Protein AF-A0A938MQM0-F1 (afdb_monomer_lite)

pLDDT: mean 89.77, std 10.46, range [52.47, 98.0]

Structure (mmCIF, N/CA/C/O backbone):
data_AF-A0A938MQM0-F1
#
_entry.id   AF-A0A938MQM0-F1
#
loop_
_atom_site.group_PDB
_atom_site.id
_atom_site.type_symbol
_atom_site.label_atom_id
_atom_site.label_alt_id
_atom_site.label_comp_id
_atom_site.label_asym_id
_atom_site.label_entity_id
_atom_site.label_seq_id
_atom_site.pdbx_PDB_ins_code
_atom_site.Cartn_x
_atom_site.Cartn_y
_atom_site.Cartn_z
_atom_site.occupancy
_atom_site.B_iso_or_equiv
_atom_site.auth_seq_id
_atom_site.auth_comp_id
_atom_site.auth_asym_id
_atom_site.auth_atom_id
_atom_site.pdbx_PDB_model_num
ATOM 1 N N . MET A 1 1 ? -2.939 3.366 19.929 1.00 88.62 1 MET A N 1
ATOM 2 C CA . MET A 1 1 ? -2.143 2.262 19.356 1.00 88.62 1 MET A CA 1
ATOM 3 C C . MET A 1 1 ? -0.677 2.662 19.292 1.00 88.62 1 MET A C 1
ATOM 5 O O . MET A 1 1 ? -0.348 3.687 18.698 1.00 88.62 1 MET A O 1
ATOM 9 N N . THR A 1 2 ? 0.185 1.865 19.906 1.00 91.75 2 THR A N 1
ATOM 10 C CA . THR A 1 2 ? 1.648 2.012 19.908 1.00 91.75 2 THR A CA 1
ATOM 11 C C . THR A 1 2 ? 2.273 1.576 18.569 1.00 91.75 2 THR A C 1
ATOM 13 O O . THR A 1 2 ? 1.626 0.893 17.775 1.00 91.75 2 THR A O 1
ATOM 16 N N . ASP A 1 3 ? 3.534 1.954 18.291 1.00 89.81 3 ASP A N 1
ATOM 17 C CA . ASP A 1 3 ? 4.261 1.477 17.087 1.00 89.81 3 ASP A CA 1
ATOM 18 C C . ASP A 1 3 ? 4.389 -0.052 17.107 1.00 89.81 3 ASP A C 1
ATOM 20 O O . ASP A 1 3 ? 4.183 -0.697 16.085 1.00 89.81 3 ASP A O 1
ATOM 24 N N . ARG A 1 4 ? 4.638 -0.639 18.286 1.00 93.88 4 ARG A N 1
ATOM 25 C CA . ARG A 1 4 ? 4.746 -2.091 18.471 1.00 93.88 4 ARG A CA 1
ATOM 26 C C . ARG A 1 4 ? 3.459 -2.822 18.093 1.00 93.88 4 ARG A C 1
ATOM 28 O O . ARG A 1 4 ? 3.508 -3.713 17.255 1.00 93.88 4 ARG A O 1
ATOM 35 N N . GLU A 1 5 ? 2.323 -2.406 18.651 1.00 94.69 5 GLU A N 1
ATOM 36 C CA . GLU A 1 5 ? 1.012 -2.991 18.325 1.00 94.69 5 GLU A CA 1
ATOM 37 C C . GLU A 1 5 ? 0.708 -2.894 16.823 1.00 94.69 5 GLU A C 1
ATOM 39 O O . GLU A 1 5 ? 0.140 -3.808 16.232 1.00 94.69 5 GLU A O 1
ATOM 44 N N . CYS A 1 6 ? 1.120 -1.800 16.180 1.00 93.06 6 CYS A N 1
ATOM 45 C CA . CYS A 1 6 ? 0.952 -1.633 14.742 1.00 93.06 6 CYS A CA 1
ATOM 46 C C . CYS A 1 6 ? 1.852 -2.564 13.928 1.00 93.06 6 CYS A C 1
ATOM 48 O O . CYS A 1 6 ? 1.419 -3.071 12.897 1.00 93.06 6 CYS A O 1
ATOM 50 N N . VAL A 1 7 ? 3.101 -2.771 14.351 1.00 94.62 7 VAL A N 1
ATOM 51 C CA . VAL A 1 7 ? 4.020 -3.716 13.702 1.00 94.62 7 VAL A CA 1
ATOM 52 C C . VAL A 1 7 ? 3.457 -5.129 13.793 1.00 94.62 7 VAL A C 1
ATOM 54 O O . VAL A 1 7 ? 3.359 -5.797 12.768 1.00 94.62 7 VAL A O 1
ATOM 57 N N . GLU A 1 8 ? 3.040 -5.552 14.985 1.00 96.31 8 GLU A N 1
ATOM 58 C CA . GLU A 1 8 ? 2.444 -6.872 15.220 1.00 96.31 8 GLU A CA 1
ATOM 59 C C . GLU A 1 8 ? 1.168 -7.054 14.380 1.00 96.31 8 GLU A C 1
ATOM 61 O O . GLU A 1 8 ? 1.012 -8.062 13.688 1.00 96.31 8 GLU A O 1
ATOM 66 N N . PHE A 1 9 ? 0.298 -6.039 14.343 1.00 96.19 9 PHE A N 1
ATOM 67 C CA . PHE A 1 9 ? -0.895 -6.044 13.499 1.00 96.19 9 PHE A CA 1
ATOM 68 C C . PHE A 1 9 ? -0.561 -6.168 12.006 1.00 96.19 9 PHE A C 1
ATOM 70 O O . PHE A 1 9 ? -1.139 -7.003 11.316 1.00 96.19 9 PHE A O 1
ATOM 77 N N . LEU A 1 10 ? 0.389 -5.379 11.493 1.00 94.75 10 LEU A N 1
ATOM 78 C CA . LEU A 1 10 ? 0.775 -5.423 10.080 1.00 94.75 10 LEU A CA 1
ATOM 79 C C . LEU A 1 10 ? 1.461 -6.742 9.706 1.00 94.75 10 LEU A C 1
ATOM 81 O O . LEU A 1 10 ? 1.242 -7.250 8.610 1.00 94.75 10 LEU A O 1
ATOM 85 N N . GLN A 1 11 ? 2.263 -7.324 10.598 1.00 95.69 11 GLN A N 1
ATOM 86 C CA . GLN A 1 11 ? 2.864 -8.641 10.375 1.00 95.69 11 GLN A CA 1
ATOM 87 C C . GLN A 1 11 ? 1.807 -9.739 10.221 1.00 95.69 11 GLN A C 1
ATOM 89 O O . GLN A 1 11 ? 2.005 -10.655 9.426 1.00 95.69 11 GLN A O 1
ATOM 94 N N . TRP A 1 12 ? 0.684 -9.621 10.931 1.00 96.44 12 TRP A N 1
ATOM 95 C CA . TRP A 1 12 ? -0.454 -10.528 10.801 1.00 96.44 12 TRP A CA 1
ATOM 96 C C . TRP A 1 12 ? -1.335 -10.226 9.574 1.00 96.44 12 TRP A C 1
ATOM 98 O O . TRP A 1 12 ? -1.719 -11.148 8.855 1.00 96.44 12 TRP A O 1
ATOM 108 N N . ALA A 1 13 ? -1.659 -8.958 9.310 1.00 95.88 13 ALA A N 1
ATOM 109 C CA . ALA A 1 13 ? -2.625 -8.576 8.276 1.00 95.88 13 ALA A CA 1
ATOM 110 C C . ALA A 1 13 ? -2.055 -8.624 6.848 1.00 95.88 13 ALA A C 1
ATOM 112 O O . ALA A 1 13 ? -2.736 -9.062 5.924 1.00 95.88 13 ALA A O 1
ATOM 113 N N . LEU A 1 14 ? -0.805 -8.189 6.640 1.00 94.62 14 LEU A N 1
ATOM 114 C CA . LEU A 1 14 ? -0.231 -8.048 5.294 1.00 94.62 14 LEU A CA 1
ATOM 115 C C . LEU A 1 14 ? -0.181 -9.361 4.487 1.00 94.62 14 LEU A C 1
ATOM 117 O O . LEU A 1 14 ? -0.532 -9.313 3.307 1.00 94.62 14 LEU A O 1
ATOM 121 N N . PRO A 1 15 ? 0.187 -10.527 5.060 1.00 94.94 15 PRO A N 1
ATOM 122 C CA . PRO A 1 15 ? 0.173 -11.790 4.320 1.00 94.94 15 PRO A CA 1
ATOM 123 C C . PRO A 1 15 ? -1.202 -12.157 3.747 1.00 94.94 15 PRO A C 1
ATOM 125 O O . PRO A 1 15 ? -1.275 -12.712 2.656 1.00 94.94 15 PRO A O 1
ATOM 128 N N . GLN A 1 16 ? -2.287 -11.794 4.438 1.00 95.38 16 GLN A N 1
ATOM 129 C CA . GLN A 1 16 ? -3.666 -12.044 3.995 1.00 95.38 16 GLN A CA 1
ATOM 130 C C . GLN A 1 16 ? -4.051 -11.167 2.793 1.00 95.38 16 GLN A C 1
ATOM 132 O O . GLN A 1 16 ? -4.911 -11.532 2.000 1.00 95.38 16 GLN A O 1
ATOM 137 N N . LEU A 1 17 ? -3.356 -10.042 2.616 1.00 93.56 17 LEU A N 1
ATOM 138 C CA . LEU A 1 17 ? -3.497 -9.122 1.486 1.00 93.56 17 LEU A CA 1
ATOM 139 C C . LEU A 1 17 ? -2.499 -9.407 0.352 1.00 93.56 17 LEU A C 1
ATOM 141 O O . LEU A 1 17 ? -2.357 -8.604 -0.565 1.00 93.56 17 LEU A O 1
ATOM 145 N N . SER A 1 18 ? -1.760 -10.524 0.408 1.00 93.44 18 SER A N 1
ATOM 146 C CA . SER A 1 18 ? -0.641 -10.814 -0.508 1.00 93.44 18 SER A CA 1
ATOM 147 C C . SER A 1 18 ? 0.475 -9.753 -0.487 1.00 93.44 18 SER A C 1
ATOM 149 O O . SER A 1 18 ? 1.235 -9.596 -1.445 1.00 93.44 18 SER A O 1
ATOM 151 N N . LEU A 1 19 ? 0.615 -9.036 0.631 1.00 91.50 19 LEU A N 1
ATOM 152 C CA . LEU A 1 19 ? 1.640 -8.020 0.861 1.00 91.50 19 LEU A CA 1
ATOM 153 C C . LEU A 1 19 ? 2.746 -8.555 1.780 1.00 91.50 19 LEU A C 1
ATOM 155 O O . LEU A 1 19 ? 2.542 -9.435 2.615 1.00 91.50 19 LEU A O 1
ATOM 159 N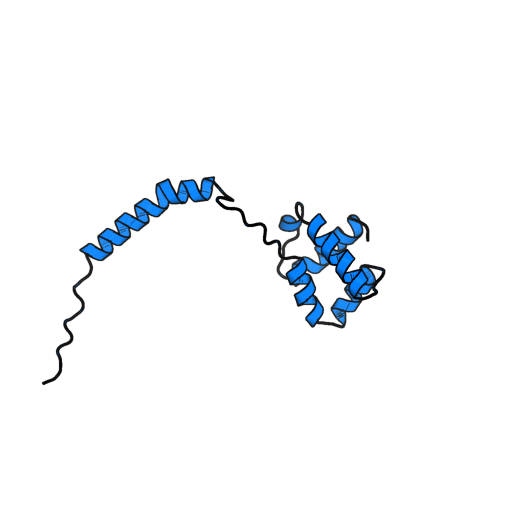 N . ARG A 1 20 ? 3.957 -8.000 1.649 1.00 90.56 20 ARG A N 1
ATOM 160 C CA . ARG A 1 20 ? 5.142 -8.468 2.388 1.00 90.56 20 ARG A CA 1
ATOM 161 C C . ARG A 1 20 ? 5.664 -7.419 3.368 1.00 90.56 20 ARG A C 1
ATOM 163 O O . ARG A 1 20 ? 6.095 -6.345 2.953 1.00 90.56 20 ARG A O 1
ATOM 170 N N . TRP A 1 21 ? 5.748 -7.777 4.654 1.00 91.12 21 TRP A N 1
ATOM 171 C CA . TRP A 1 21 ? 6.269 -6.918 5.732 1.00 91.12 21 TRP A CA 1
ATOM 172 C C . TRP A 1 21 ? 7.614 -6.216 5.437 1.00 91.12 21 TRP A C 1
ATOM 174 O O . TRP A 1 21 ? 7.731 -5.028 5.747 1.00 91.12 21 TRP A O 1
ATOM 184 N N . PRO A 1 22 ? 8.634 -6.855 4.820 1.00 89.19 22 PRO A N 1
ATOM 185 C CA . PRO A 1 22 ? 9.898 -6.181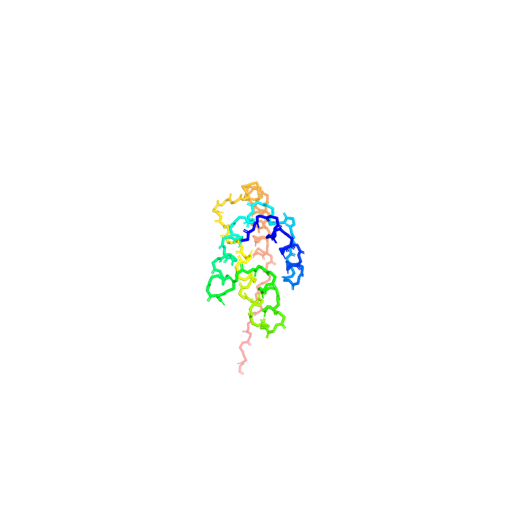 4.512 1.00 89.19 22 PRO A CA 1
ATOM 186 C C . PRO A 1 22 ? 9.744 -4.864 3.732 1.00 89.19 22 PRO A C 1
ATOM 188 O O . PRO A 1 22 ? 10.470 -3.912 4.019 1.00 89.19 22 PRO A O 1
ATOM 191 N N . GLY A 1 23 ? 8.760 -4.769 2.828 1.00 86.06 23 GLY A N 1
ATOM 192 C CA . GLY A 1 23 ? 8.469 -3.549 2.062 1.00 86.06 23 GLY A CA 1
ATOM 193 C C . GLY A 1 23 ? 7.880 -2.407 2.899 1.00 86.06 23 GLY A C 1
ATOM 194 O O . GLY A 1 23 ? 7.928 -1.249 2.491 1.00 86.06 23 GLY A O 1
ATOM 195 N N . PHE A 1 24 ? 7.381 -2.703 4.102 1.00 87.69 24 PHE A N 1
ATOM 196 C CA . PHE A 1 24 ? 6.673 -1.748 4.952 1.00 87.69 24 PHE A CA 1
ATOM 197 C C . PHE A 1 24 ? 7.558 -1.077 6.008 1.00 87.69 24 PHE A C 1
ATOM 199 O O . PHE A 1 24 ? 7.153 -0.085 6.615 1.00 87.69 24 PHE A O 1
ATOM 206 N N . ARG A 1 25 ? 8.803 -1.533 6.200 1.00 84.38 25 ARG A N 1
ATOM 207 C CA . ARG A 1 25 ? 9.686 -1.044 7.278 1.00 84.38 25 ARG A CA 1
ATOM 208 C C . ARG A 1 25 ? 9.876 0.478 7.272 1.00 84.38 25 ARG A C 1
ATOM 210 O O . ARG A 1 25 ? 9.845 1.091 8.338 1.00 84.38 25 ARG A O 1
ATOM 217 N N . ARG A 1 26 ? 10.038 1.092 6.091 1.00 83.12 26 ARG A N 1
ATOM 218 C CA . ARG A 1 26 ? 10.279 2.545 5.926 1.00 83.12 26 ARG A CA 1
ATOM 219 C C . ARG A 1 26 ? 9.007 3.400 5.932 1.00 83.12 26 ARG A C 1
ATOM 221 O O . ARG A 1 26 ? 9.071 4.601 6.152 1.00 83.12 26 ARG A O 1
ATOM 228 N N . VAL A 1 27 ? 7.859 2.777 5.705 1.00 86.12 27 VAL A N 1
ATOM 229 C CA . VAL A 1 27 ? 6.586 3.430 5.350 1.00 86.12 27 VAL A CA 1
ATOM 230 C C . VAL A 1 27 ? 5.474 3.138 6.362 1.00 86.12 27 VAL A C 1
ATOM 232 O O . VAL A 1 27 ? 4.424 3.777 6.340 1.00 86.12 27 VAL A O 1
ATOM 235 N N . ARG A 1 28 ? 5.728 2.244 7.328 1.00 88.81 28 ARG A N 1
ATOM 236 C CA . ARG A 1 28 ? 4.792 1.848 8.391 1.00 88.81 28 ARG A CA 1
ATOM 237 C C . ARG A 1 28 ? 4.194 3.021 9.160 1.00 88.81 28 ARG A C 1
ATOM 239 O O . ARG A 1 28 ? 3.045 2.940 9.558 1.00 88.81 28 ARG A O 1
ATOM 246 N N . ARG A 1 29 ? 4.927 4.130 9.335 1.00 89.88 29 ARG A N 1
ATOM 247 C CA . ARG A 1 29 ? 4.419 5.324 10.037 1.00 89.88 29 ARG A CA 1
ATOM 248 C C . ARG A 1 29 ? 3.225 5.952 9.316 1.00 89.88 29 ARG A C 1
ATOM 250 O O . ARG A 1 29 ? 2.331 6.481 9.965 1.00 89.88 29 ARG A O 1
ATOM 257 N N . GLN A 1 30 ? 3.205 5.903 7.986 1.00 90.12 30 GLN A N 1
ATOM 258 C CA . GLN A 1 30 ? 2.073 6.390 7.200 1.00 90.12 30 GLN A CA 1
ATOM 259 C C . GLN A 1 30 ? 0.864 5.468 7.370 1.00 90.12 30 GLN A C 1
ATOM 261 O O . GLN A 1 30 ? -0.244 5.946 7.602 1.00 90.12 30 GLN A O 1
ATOM 266 N N . VAL A 1 31 ? 1.093 4.156 7.310 1.00 91.69 31 VAL A N 1
ATOM 267 C CA . VAL A 1 31 ? 0.044 3.145 7.493 1.00 91.69 31 VAL A CA 1
ATOM 268 C C . VAL A 1 31 ? -0.522 3.195 8.917 1.00 91.69 31 VAL A C 1
ATOM 270 O O . VAL A 1 31 ? -1.735 3.219 9.082 1.00 91.69 31 VAL A O 1
ATOM 273 N N . HIS A 1 32 ? 0.331 3.346 9.936 1.00 93.38 32 HIS A N 1
ATOM 274 C CA . HIS A 1 32 ? -0.055 3.561 11.337 1.00 93.38 32 HIS A CA 1
ATOM 275 C C . HIS A 1 32 ? -1.038 4.724 11.478 1.00 93.38 32 HIS A C 1
ATOM 277 O O . HIS A 1 32 ? -2.122 4.541 12.023 1.00 93.38 32 HIS A O 1
ATOM 283 N N . LYS A 1 33 ? -0.711 5.898 10.921 1.00 93.81 33 LYS A N 1
ATOM 284 C CA . LYS A 1 33 ? -1.594 7.075 10.969 1.00 93.81 33 LYS A CA 1
ATOM 285 C C . LYS A 1 33 ? -2.949 6.819 10.305 1.00 93.81 33 LYS A C 1
ATOM 287 O O . LYS A 1 33 ? -3.971 7.250 10.832 1.00 93.81 33 LYS A O 1
ATOM 292 N N . ARG A 1 34 ? -2.959 6.122 9.164 1.00 94.62 34 ARG A N 1
ATOM 293 C CA . ARG A 1 34 ? -4.193 5.756 8.448 1.00 94.62 34 ARG A CA 1
ATOM 294 C C . ARG A 1 34 ? -5.059 4.808 9.278 1.00 94.62 34 ARG A C 1
ATOM 296 O O . ARG A 1 34 ? -6.241 5.078 9.442 1.00 94.62 34 ARG A O 1
ATOM 303 N N . ILE A 1 35 ? -4.457 3.780 9.877 1.00 95.12 35 ILE A N 1
ATOM 304 C CA . ILE A 1 35 ? -5.161 2.839 10.757 1.00 95.12 35 ILE A CA 1
ATOM 305 C C . ILE A 1 35 ? -5.715 3.561 11.985 1.00 95.12 35 ILE A C 1
ATOM 307 O O . ILE A 1 35 ? -6.888 3.405 12.287 1.00 95.12 35 ILE A O 1
ATOM 311 N N . VAL A 1 36 ? -4.923 4.395 12.670 1.00 95.81 36 VAL A N 1
ATOM 312 C CA . VAL A 1 36 ? -5.403 5.159 13.839 1.00 95.81 36 VAL A CA 1
ATOM 313 C C . VAL A 1 36 ? -6.610 6.023 13.480 1.00 95.81 36 VAL A C 1
ATOM 315 O O . VAL A 1 36 ? -7.577 6.059 14.233 1.00 95.81 36 VAL A O 1
ATOM 318 N N . ARG A 1 37 ? -6.583 6.682 12.319 1.00 96.44 37 ARG A N 1
ATOM 319 C CA . ARG A 1 37 ? -7.734 7.438 11.827 1.00 96.44 37 ARG A CA 1
ATOM 320 C C . ARG A 1 37 ? -8.943 6.531 11.581 1.00 96.44 37 ARG A C 1
ATOM 322 O O . ARG A 1 37 ? -10.038 6.876 12.013 1.00 96.44 37 ARG A O 1
ATOM 329 N N . ARG A 1 38 ? -8.745 5.374 10.943 1.00 97.12 38 ARG A N 1
ATOM 330 C CA . ARG A 1 38 ? -9.819 4.409 10.677 1.00 97.12 38 ARG A CA 1
ATOM 331 C C . ARG A 1 38 ? -10.445 3.866 11.962 1.00 97.12 38 ARG A C 1
ATOM 333 O O . ARG A 1 38 ? -11.663 3.758 12.031 1.00 97.12 38 ARG A O 1
ATOM 340 N N . LEU A 1 39 ? -9.640 3.598 12.995 1.00 97.19 39 LEU A N 1
ATOM 341 C CA . LEU A 1 39 ? -10.135 3.219 14.323 1.00 97.19 39 LEU A CA 1
ATOM 342 C C . LEU A 1 39 ? -11.096 4.278 14.873 1.00 97.19 39 LEU A C 1
ATOM 344 O O . LEU A 1 39 ? -12.201 3.937 15.282 1.00 97.19 39 LEU A O 1
ATOM 348 N N . SER A 1 40 ? -10.706 5.555 14.818 1.00 97.00 40 SER A N 1
ATOM 349 C CA . SER A 1 40 ? -11.559 6.659 15.268 1.00 97.00 40 SER A CA 1
ATOM 350 C C . SER A 1 40 ? -12.857 6.770 14.463 1.00 97.00 40 SER A C 1
ATOM 352 O O . SER A 1 40 ? -13.910 6.985 15.054 1.00 97.00 40 SER A O 1
ATOM 354 N N . GLU A 1 41 ? -12.803 6.599 13.138 1.00 97.62 41 GLU A N 1
ATOM 355 C CA . GLU A 1 41 ? -13.988 6.619 12.260 1.00 97.62 41 GLU A CA 1
ATOM 356 C C . GLU A 1 41 ? -14.973 5.483 12.577 1.00 97.62 41 GLU A C 1
ATOM 358 O O . GLU A 1 41 ? -16.182 5.676 12.490 1.00 97.62 41 GLU A O 1
ATOM 363 N N . LEU A 1 42 ? -14.463 4.317 12.979 1.00 97.12 42 LEU A N 1
ATOM 364 C CA . LEU A 1 42 ? -15.264 3.157 13.377 1.00 97.12 42 LEU A CA 1
ATOM 365 C C . LEU A 1 42 ? -15.656 3.171 14.867 1.00 97.12 42 LEU A C 1
ATOM 367 O O . LEU A 1 42 ? -16.315 2.246 15.336 1.00 97.12 42 LEU A O 1
ATOM 371 N N . GLY A 1 43 ? -15.232 4.183 15.633 1.00 97.38 43 GLY A N 1
ATOM 372 C CA . GLY A 1 43 ? -15.457 4.249 17.081 1.00 97.38 43 GLY A CA 1
ATOM 373 C C . GLY A 1 43 ? -14.691 3.190 17.889 1.00 97.38 43 GLY A C 1
ATOM 374 O O . GLY A 1 43 ? -15.014 2.943 19.052 1.00 97.38 43 GLY A O 1
ATOM 375 N N . LEU A 1 44 ? -13.672 2.565 17.298 1.00 96.81 44 LEU A N 1
ATOM 376 C CA . LEU A 1 44 ? -12.874 1.509 17.915 1.00 96.81 44 LEU A CA 1
ATOM 377 C C . LEU A 1 44 ? -11.712 2.105 18.712 1.00 96.81 44 LEU A C 1
ATOM 379 O O . LEU A 1 44 ? -11.023 3.022 18.264 1.00 96.81 44 LEU A O 1
ATOM 383 N N . ARG A 1 45 ? -11.458 1.562 19.907 1.00 92.69 45 ARG A N 1
ATOM 384 C CA . ARG A 1 45 ? -10.414 2.081 20.808 1.00 92.69 45 ARG A CA 1
ATOM 385 C C . ARG A 1 45 ? -9.115 1.291 20.718 1.00 92.69 45 ARG A C 1
ATOM 387 O O . ARG A 1 45 ? -8.043 1.855 20.955 1.00 92.69 45 ARG A O 1
ATOM 394 N N . ARG A 1 46 ? -9.187 -0.002 20.390 1.00 95.06 46 ARG A N 1
ATOM 395 C CA . ARG A 1 46 ? -8.027 -0.898 20.344 1.00 95.06 46 ARG A CA 1
ATOM 396 C C . ARG A 1 46 ? -7.888 -1.540 18.972 1.00 95.06 46 ARG A C 1
ATOM 398 O O . ARG A 1 46 ? -8.863 -1.838 18.294 1.00 95.06 46 ARG A O 1
ATOM 405 N N . ILE A 1 47 ? -6.645 -1.827 18.591 1.00 96.25 47 ILE A N 1
ATOM 406 C CA . ILE A 1 47 ? -6.359 -2.539 17.340 1.00 96.25 47 ILE A CA 1
ATOM 407 C C . ILE A 1 47 ? -6.885 -3.984 17.360 1.00 96.25 47 ILE A C 1
ATOM 409 O O . ILE A 1 47 ? -7.232 -4.526 16.317 1.00 96.25 47 ILE A O 1
ATOM 413 N N . ALA A 1 48 ? -6.996 -4.591 18.547 1.00 95.62 48 ALA A N 1
ATOM 414 C CA . ALA A 1 48 ? -7.632 -5.894 18.723 1.00 95.62 48 ALA A CA 1
ATOM 415 C C . ALA A 1 48 ? -9.117 -5.862 18.319 1.00 95.62 48 ALA A C 1
ATOM 417 O O . ALA A 1 48 ? -9.576 -6.780 17.644 1.00 95.62 48 ALA A O 1
ATOM 418 N N . ASP A 1 49 ? -9.828 -4.776 18.644 1.00 97.12 49 ASP A N 1
ATOM 419 C CA . ASP A 1 49 ? -11.230 -4.587 18.253 1.00 97.12 49 ASP A CA 1
ATOM 420 C C . ASP A 1 49 ? -11.351 -4.490 16.726 1.00 97.12 49 ASP A C 1
ATOM 422 O O . ASP A 1 49 ? -12.265 -5.046 16.130 1.00 97.12 49 ASP A O 1
ATOM 426 N N . TYR A 1 50 ? -10.383 -3.841 16.071 1.00 97.56 50 TYR A N 1
ATOM 427 C CA . TYR A 1 50 ? -10.338 -3.758 14.609 1.00 97.56 50 TYR A CA 1
ATOM 428 C C . TYR A 1 50 ? -10.023 -5.089 13.940 1.00 97.56 50 TYR A C 1
ATOM 430 O O . TYR A 1 50 ? -10.586 -5.401 12.896 1.00 97.56 50 TYR A O 1
ATOM 438 N N . ARG A 1 51 ? -9.170 -5.911 14.558 1.00 96.56 51 ARG A N 1
ATOM 439 C CA . ARG A 1 51 ? -8.947 -7.282 14.099 1.00 96.56 51 ARG A CA 1
ATOM 440 C C . ARG A 1 51 ? -10.238 -8.105 14.152 1.00 96.56 51 ARG A C 1
ATOM 442 O O . ARG A 1 51 ? -10.576 -8.722 13.153 1.00 96.56 51 ARG A O 1
ATOM 449 N N . ALA A 1 52 ? -10.986 -8.047 15.253 1.00 96.75 52 ALA A N 1
ATOM 450 C CA . ALA A 1 52 ? -12.287 -8.716 15.351 1.00 96.75 52 ALA A CA 1
ATOM 451 C C . ALA A 1 52 ? -13.329 -8.133 14.372 1.00 96.75 52 ALA A C 1
ATOM 453 O O . ALA A 1 52 ? -14.175 -8.847 13.834 1.00 96.75 52 ALA A O 1
ATOM 454 N N . TYR A 1 53 ? -13.257 -6.827 14.104 1.00 97.88 53 TYR A N 1
ATOM 455 C CA . TYR A 1 53 ? -14.105 -6.171 13.113 1.00 97.88 53 TYR A CA 1
ATOM 456 C C . TYR A 1 53 ? -13.847 -6.707 11.694 1.00 97.88 53 TYR A C 1
ATOM 458 O O . TYR A 1 53 ? -14.800 -6.989 10.970 1.00 97.88 53 TYR A O 1
ATOM 466 N N . LEU A 1 54 ? -12.582 -6.936 11.321 1.00 97.56 54 LEU A N 1
ATOM 467 C CA . LEU A 1 54 ? -12.199 -7.535 10.033 1.00 97.56 54 LEU A CA 1
ATOM 468 C C . LEU A 1 54 ? -12.740 -8.962 9.842 1.00 97.56 54 LEU A C 1
ATOM 470 O O . LEU A 1 54 ? -13.036 -9.343 8.710 1.00 97.56 54 LEU A O 1
ATOM 474 N N . ASP A 1 55 ? -12.905 -9.731 10.922 1.00 95.56 55 ASP A N 1
ATOM 475 C CA . ASP A 1 55 ? -13.456 -11.095 10.863 1.00 95.56 55 ASP A CA 1
ATOM 476 C C . ASP A 1 55 ? -14.964 -11.104 10.549 1.00 95.56 55 ASP A C 1
ATOM 478 O O . ASP A 1 55 ? -15.485 -12.055 9.970 1.00 95.56 55 ASP A O 1
ATOM 482 N N . THR A 1 56 ? -15.675 -10.034 10.910 1.00 96.81 56 THR A N 1
ATOM 483 C CA . THR A 1 56 ? -17.135 -9.911 10.734 1.00 96.81 56 THR A CA 1
ATOM 484 C C . THR A 1 56 ? -17.530 -9.036 9.543 1.00 96.81 56 THR A C 1
ATOM 486 O O . THR A 1 56 ? -18.673 -9.093 9.092 1.00 96.81 56 THR A O 1
ATOM 489 N N . HIS A 1 57 ? -16.592 -8.256 8.995 1.00 97.44 57 HIS A N 1
ATOM 490 C CA . HIS A 1 57 ? -16.830 -7.298 7.916 1.00 97.44 57 HIS A CA 1
ATOM 491 C C . HIS A 1 57 ? -15.840 -7.519 6.769 1.00 97.44 57 HIS A C 1
ATOM 493 O O . HIS A 1 57 ? -14.857 -6.794 6.623 1.00 97.44 57 HIS A O 1
ATOM 499 N N . ALA A 1 58 ? -16.128 -8.491 5.898 1.00 95.62 58 ALA A N 1
ATOM 500 C CA . ALA A 1 58 ? -15.245 -8.856 4.785 1.00 95.62 58 ALA A CA 1
ATOM 501 C C . ALA A 1 58 ? -14.862 -7.664 3.878 1.00 95.62 58 ALA A C 1
ATOM 503 O O . ALA A 1 58 ? -13.731 -7.581 3.401 1.00 95.62 58 ALA A O 1
ATOM 504 N N . ALA A 1 59 ? -15.771 -6.704 3.677 1.00 96.69 59 ALA A N 1
ATOM 505 C CA . ALA A 1 59 ? -15.510 -5.502 2.882 1.00 96.69 59 ALA A CA 1
ATOM 506 C C . ALA A 1 59 ? -14.410 -4.600 3.478 1.00 96.69 59 ALA A C 1
ATOM 508 O O . ALA A 1 59 ? -13.707 -3.911 2.734 1.00 96.69 59 ALA A O 1
ATOM 509 N N . GLU A 1 60 ? -14.209 -4.629 4.799 1.00 97.81 60 GLU A N 1
ATOM 510 C CA . GLU A 1 60 ? -13.200 -3.809 5.475 1.00 97.81 60 GLU A CA 1
ATOM 511 C C . GLU A 1 60 ? -11.769 -4.210 5.078 1.00 97.81 60 GLU A C 1
ATOM 513 O O . GLU A 1 60 ? -10.875 -3.363 5.067 1.00 97.81 60 GLU A O 1
ATOM 518 N N . TRP A 1 61 ? -11.545 -5.452 4.634 1.00 97.31 61 TRP A N 1
ATOM 519 C CA . TRP A 1 61 ? -10.247 -5.873 4.095 1.00 97.31 61 TRP A CA 1
ATOM 520 C C . TRP A 1 61 ? -9.812 -5.049 2.882 1.00 97.31 61 TRP A C 1
ATOM 522 O O . TRP A 1 61 ? -8.632 -4.726 2.754 1.00 97.31 61 TRP A O 1
ATOM 532 N N . SER A 1 62 ? -10.755 -4.641 2.028 1.00 95.75 62 SER A N 1
ATOM 533 C CA . SER A 1 62 ? -10.452 -3.775 0.878 1.00 95.75 62 SER A CA 1
ATOM 534 C C . SER A 1 62 ? -10.042 -2.369 1.321 1.00 95.75 62 SER A C 1
ATOM 536 O O . SER A 1 62 ? -9.170 -1.747 0.712 1.00 95.75 62 SER A O 1
ATOM 538 N N . VAL A 1 63 ? -10.630 -1.873 2.414 1.00 96.38 63 VAL A N 1
ATOM 539 C CA . VAL A 1 63 ? -10.259 -0.586 3.015 1.00 96.38 63 VAL A CA 1
ATOM 540 C C . VAL A 1 63 ? -8.854 -0.671 3.609 1.00 96.38 63 VAL A C 1
ATOM 542 O O . VAL A 1 63 ? -8.016 0.195 3.345 1.00 96.38 63 VAL A O 1
ATOM 545 N N . LEU A 1 64 ? -8.559 -1.738 4.359 1.00 96.12 64 LEU A N 1
ATOM 546 C CA . LEU A 1 64 ? -7.231 -1.981 4.920 1.00 96.12 64 LEU A CA 1
ATOM 547 C C . LEU A 1 64 ? -6.156 -2.107 3.836 1.00 96.12 64 LEU A C 1
ATOM 549 O O . LEU A 1 64 ? -5.068 -1.535 3.971 1.00 96.12 64 LEU A O 1
ATOM 553 N N . ASP A 1 65 ? -6.461 -2.808 2.750 1.00 94.62 65 ASP A N 1
ATOM 554 C CA . ASP A 1 65 ? -5.576 -2.914 1.598 1.00 94.62 65 ASP A CA 1
ATOM 555 C C . ASP A 1 65 ? -5.286 -1.543 0.976 1.00 94.62 65 ASP A C 1
ATOM 557 O O . ASP A 1 65 ? -4.123 -1.148 0.865 1.00 94.62 65 ASP A O 1
ATOM 561 N N . ALA A 1 66 ? -6.319 -0.751 0.679 1.00 92.12 66 ALA A N 1
ATOM 562 C CA . ALA A 1 66 ? -6.152 0.597 0.139 1.00 92.12 66 ALA A CA 1
ATOM 563 C C . ALA A 1 66 ? -5.306 1.499 1.060 1.00 92.12 66 ALA A C 1
ATOM 565 O O . ALA A 1 66 ? -4.439 2.242 0.590 1.00 92.12 66 ALA A O 1
ATOM 566 N N . MET A 1 67 ? -5.488 1.396 2.382 1.00 92.00 67 MET A N 1
ATOM 567 C CA . MET A 1 67 ? -4.663 2.112 3.362 1.00 92.00 67 MET A CA 1
ATOM 568 C C . MET A 1 67 ? -3.202 1.643 3.379 1.00 92.00 67 MET A C 1
ATOM 570 O O . MET A 1 67 ? -2.314 2.437 3.716 1.00 92.00 67 MET A O 1
ATOM 574 N N . SER A 1 68 ? -2.950 0.387 3.014 1.00 89.31 68 SER A N 1
ATOM 575 C CA . SER A 1 68 ? -1.624 -0.239 2.985 1.00 89.31 68 SER A CA 1
ATOM 576 C C . SER A 1 68 ? -0.880 0.015 1.672 1.00 89.31 68 SER A C 1
ATOM 578 O O . SER A 1 68 ? 0.350 -0.046 1.640 1.00 89.31 68 SER A O 1
ATOM 580 N N . ARG A 1 69 ? -1.577 0.380 0.590 1.00 83.06 69 ARG A N 1
ATOM 581 C CA . ARG A 1 69 ? -0.922 0.791 -0.657 1.00 83.06 69 ARG A CA 1
ATOM 582 C C . ARG A 1 69 ? -0.235 2.146 -0.485 1.00 83.06 69 ARG A C 1
ATOM 584 O O . ARG A 1 69 ? -0.810 3.136 -0.018 1.00 83.06 69 ARG A O 1
ATOM 591 N N . ILE A 1 70 ? 1.033 2.194 -0.882 1.00 69.81 70 ILE A N 1
ATOM 592 C CA . ILE A 1 70 ? 1.866 3.394 -0.808 1.00 69.81 70 ILE A CA 1
ATOM 593 C C . ILE A 1 70 ? 2.206 3.826 -2.222 1.00 69.81 70 ILE A C 1
ATOM 595 O O . ILE A 1 70 ? 3.090 3.277 -2.874 1.00 69.81 70 ILE A O 1
ATOM 599 N N . SER A 1 71 ? 1.498 4.850 -2.680 1.00 62.75 71 SER A N 1
ATOM 600 C CA . SER A 1 71 ? 1.676 5.478 -3.984 1.00 62.75 71 SER A CA 1
ATOM 601 C C . SER A 1 71 ? 2.829 6.488 -3.973 1.00 62.75 71 SER A C 1
ATOM 603 O O . SER A 1 71 ? 2.665 7.619 -4.427 1.00 62.75 71 SER A O 1
ATOM 605 N N . ILE A 1 72 ? 3.994 6.139 -3.415 1.00 61.62 72 ILE A N 1
ATOM 606 C CA . ILE A 1 72 ? 5.171 6.999 -3.598 1.00 61.62 72 ILE A CA 1
ATOM 607 C C . ILE A 1 72 ? 5.709 6.699 -4.991 1.00 61.62 72 ILE A C 1
ATOM 609 O O . ILE A 1 72 ? 6.476 5.762 -5.179 1.00 61.62 72 ILE A O 1
ATOM 613 N N . SER A 1 73 ? 5.279 7.486 -5.967 1.00 66.06 73 SER A N 1
ATOM 614 C CA . SER A 1 73 ? 5.938 7.593 -7.262 1.00 66.06 73 SER A CA 1
ATOM 615 C C . SER A 1 73 ? 6.643 8.941 -7.318 1.00 66.06 73 SER A C 1
ATOM 617 O O . SER A 1 73 ? 6.115 9.945 -6.843 1.00 66.06 73 SER A O 1
ATOM 619 N N . ARG A 1 74 ? 7.856 8.958 -7.860 1.00 77.19 74 ARG A N 1
ATOM 620 C CA . ARG A 1 74 ? 8.581 10.187 -8.181 1.00 77.19 74 ARG A CA 1
ATOM 621 C C . ARG A 1 74 ? 9.170 10.023 -9.571 1.00 77.19 74 ARG A C 1
ATOM 623 O O . ARG A 1 74 ? 9.544 8.908 -9.941 1.00 77.19 74 ARG A O 1
ATOM 630 N N . PHE A 1 75 ? 9.253 11.114 -10.324 1.00 85.69 75 PHE A N 1
ATOM 631 C CA . PHE A 1 75 ? 9.924 11.087 -11.617 1.00 85.69 75 PHE A CA 1
ATOM 632 C C . PHE A 1 75 ? 11.365 10.601 -11.419 1.00 85.69 75 PHE A C 1
ATOM 634 O O . PHE A 1 75 ? 12.025 11.020 -10.465 1.00 85.69 75 PHE A O 1
ATOM 641 N N . TYR A 1 76 ? 11.823 9.684 -12.275 1.00 84.81 76 TYR A N 1
ATOM 642 C CA . TYR A 1 76 ? 13.187 9.151 -12.211 1.00 84.81 76 TYR A CA 1
ATOM 643 C C . TYR A 1 76 ? 13.525 8.461 -10.870 1.00 84.81 76 TYR A C 1
ATOM 645 O O . TYR A 1 76 ? 14.612 8.629 -10.311 1.00 84.81 76 TYR A O 1
ATOM 653 N N . ARG A 1 77 ? 12.558 7.721 -10.296 1.00 82.19 77 ARG A N 1
ATOM 654 C CA . ARG A 1 77 ? 12.684 7.098 -8.964 1.00 82.19 77 ARG A CA 1
ATOM 655 C C . ARG A 1 77 ? 13.927 6.225 -8.830 1.00 82.19 77 ARG A C 1
ATOM 657 O O .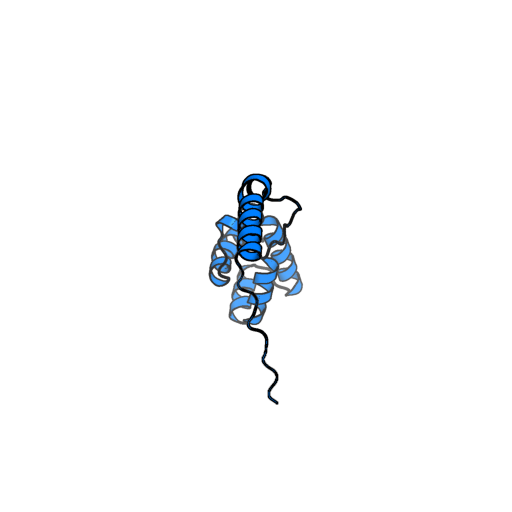 ARG A 1 77 ? 14.617 6.346 -7.814 1.00 82.19 77 ARG A O 1
ATOM 664 N N . ASP A 1 78 ? 14.175 5.409 -9.844 1.00 88.94 78 ASP A N 1
ATOM 665 C CA . ASP A 1 78 ? 15.270 4.450 -9.923 1.00 88.94 78 ASP A CA 1
ATOM 666 C C . ASP A 1 78 ? 16.176 4.866 -11.080 1.00 88.94 78 ASP A C 1
ATOM 668 O O . ASP A 1 78 ? 16.145 4.284 -12.159 1.00 88.94 78 ASP A O 1
ATOM 672 N N . ARG A 1 79 ? 16.914 5.958 -10.862 1.00 91.50 79 ARG A N 1
ATOM 673 C CA . ARG A 1 79 ? 17.760 6.623 -11.861 1.00 91.50 79 ARG A CA 1
ATOM 674 C C . ARG A 1 79 ? 18.555 5.640 -12.721 1.00 91.50 79 ARG A C 1
ATOM 676 O O . ARG A 1 79 ? 18.442 5.708 -13.937 1.00 91.50 79 ARG A O 1
ATOM 683 N N . ASP A 1 80 ? 19.259 4.703 -12.100 1.00 95.00 80 ASP A N 1
ATOM 684 C CA . ASP A 1 80 ? 20.118 3.742 -12.799 1.00 95.00 80 ASP A CA 1
ATOM 685 C C . ASP A 1 80 ? 19.325 2.833 -13.753 1.00 95.00 80 ASP A C 1
ATOM 687 O O . ASP A 1 80 ? 19.808 2.477 -14.823 1.00 95.00 80 ASP A O 1
ATOM 691 N N . VAL A 1 81 ? 18.070 2.504 -13.416 1.00 95.44 81 VAL A N 1
ATOM 692 C CA . VAL A 1 81 ? 17.171 1.759 -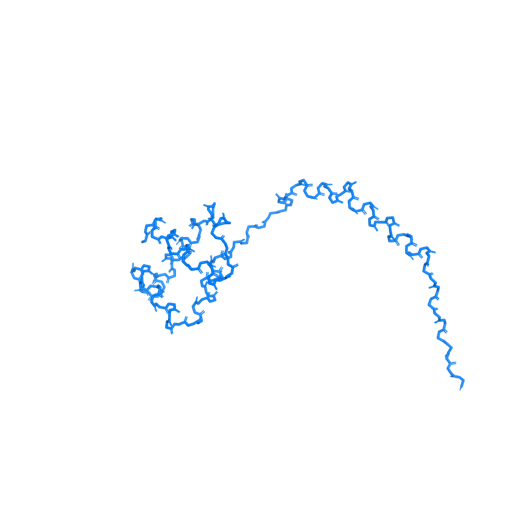14.313 1.00 95.44 81 VAL A CA 1
ATOM 693 C C . VAL A 1 81 ? 16.842 2.598 -15.543 1.00 95.44 81 VAL A C 1
ATOM 695 O O . VAL A 1 81 ? 16.888 2.092 -16.659 1.00 95.44 81 VAL A O 1
ATOM 698 N N . PHE A 1 82 ? 16.533 3.883 -15.363 1.00 96.12 82 PHE A N 1
ATOM 699 C CA . PHE A 1 82 ? 16.258 4.776 -16.490 1.00 96.12 82 PHE A CA 1
ATOM 700 C C . PHE A 1 82 ? 17.508 5.065 -17.335 1.00 96.12 82 PHE A C 1
ATOM 702 O O . PHE A 1 82 ? 17.389 5.185 -18.552 1.00 96.12 82 PHE A O 1
ATOM 709 N N . GLU A 1 83 ? 18.692 5.148 -16.725 1.00 97.31 83 GLU A N 1
ATOM 710 C CA . GLU A 1 83 ? 19.961 5.275 -17.453 1.00 97.31 83 GLU A CA 1
ATOM 711 C C . GLU A 1 83 ? 20.236 4.017 -18.279 1.00 97.31 83 GLU A C 1
ATOM 713 O O . GLU A 1 83 ? 20.491 4.121 -19.473 1.00 97.31 83 GLU A O 1
ATOM 718 N N . HIS A 1 84 ? 20.050 2.828 -17.702 1.00 97.69 84 HIS A N 1
ATOM 719 C CA . HIS A 1 84 ? 20.179 1.573 -18.440 1.00 97.69 84 HIS A CA 1
ATOM 720 C C . HIS A 1 84 ? 19.159 1.449 -19.581 1.00 97.69 84 HIS A C 1
ATOM 722 O O . HIS A 1 84 ? 19.493 0.989 -20.674 1.00 97.69 84 HIS A O 1
ATOM 728 N N . LEU A 1 85 ? 17.921 1.906 -19.361 1.00 97.44 85 LEU A N 1
ATOM 729 C CA . LEU A 1 85 ? 16.927 1.983 -20.428 1.00 97.44 85 LEU A CA 1
ATOM 730 C C . LEU A 1 85 ? 17.410 2.879 -21.572 1.00 97.44 85 LEU A C 1
ATOM 732 O O . LEU A 1 85 ? 17.321 2.474 -22.725 1.00 97.44 85 LEU A O 1
ATOM 736 N N . ARG A 1 86 ? 17.936 4.070 -21.264 1.00 96.88 86 ARG A N 1
ATOM 737 C CA . ARG A 1 86 ? 18.434 5.024 -22.264 1.00 96.88 86 ARG A CA 1
ATOM 738 C C . ARG A 1 86 ? 19.644 4.494 -23.028 1.00 96.88 86 ARG A C 1
ATOM 740 O O . ARG A 1 86 ? 19.681 4.633 -24.244 1.00 96.88 86 ARG A O 1
ATOM 747 N N . ASP A 1 87 ? 20.614 3.930 -22.320 1.00 97.81 87 ASP A N 1
ATOM 748 C CA . ASP A 1 87 ? 21.943 3.666 -22.874 1.00 97.81 87 ASP A CA 1
ATOM 749 C C . ASP A 1 87 ? 22.062 2.270 -23.505 1.00 97.81 87 ASP A C 1
ATOM 751 O O . ASP A 1 87 ? 22.907 2.074 -24.374 1.00 97.81 87 ASP A O 1
ATOM 755 N N . ALA A 1 88 ? 21.220 1.308 -23.102 1.00 97.50 88 ALA A N 1
ATOM 756 C CA . ALA A 1 88 ? 21.275 -0.070 -23.598 1.00 97.50 88 ALA A CA 1
ATOM 757 C C . ALA A 1 88 ? 19.967 -0.527 -24.259 1.00 97.50 88 ALA A C 1
ATOM 759 O O . ALA A 1 88 ? 19.971 -0.968 -25.405 1.00 97.50 88 ALA A O 1
ATOM 760 N N . VAL A 1 89 ? 18.835 -0.408 -23.557 1.00 97.88 89 VAL A N 1
ATOM 761 C CA . VAL A 1 89 ? 17.582 -1.049 -23.998 1.00 97.88 89 VAL A CA 1
ATOM 762 C C . VAL A 1 89 ? 16.925 -0.309 -25.165 1.00 97.88 89 VAL A C 1
ATOM 764 O O . VAL A 1 89 ? 16.495 -0.937 -26.129 1.00 97.88 89 VAL A O 1
ATOM 767 N N . LEU A 1 90 ? 16.817 1.020 -25.098 1.00 97.81 90 LEU A N 1
ATOM 768 C CA . LEU A 1 90 ? 16.158 1.812 -26.140 1.00 97.81 90 LEU A CA 1
ATOM 769 C C . LEU A 1 90 ? 16.892 1.755 -27.492 1.00 97.81 90 LEU A C 1
ATOM 771 O O . LEU A 1 90 ? 16.197 1.574 -28.492 1.00 97.81 90 LEU A O 1
ATOM 775 N N . PRO A 1 91 ? 18.238 1.844 -27.561 1.00 98.00 91 PRO A N 1
ATOM 776 C CA . PRO A 1 91 ? 18.971 1.644 -28.810 1.00 98.00 91 PRO A CA 1
ATOM 777 C C . PRO A 1 91 ? 18.725 0.264 -29.434 1.00 98.00 91 PRO A C 1
ATOM 779 O O . PRO A 1 91 ? 18.354 0.190 -30.602 1.00 98.00 91 PRO A O 1
ATOM 782 N N . GLU A 1 92 ? 18.818 -0.818 -28.651 1.00 97.50 92 GLU A N 1
ATOM 783 C CA . GLU A 1 92 ? 18.579 -2.182 -29.155 1.00 97.50 92 GLU A CA 1
ATOM 784 C C . GLU A 1 92 ? 17.158 -2.336 -29.719 1.00 97.50 92 GLU A C 1
ATOM 786 O O . GLU A 1 92 ? 16.940 -2.918 -30.784 1.00 97.50 92 GLU A O 1
ATOM 791 N N . LEU A 1 93 ? 16.160 -1.797 -29.013 1.00 97.12 93 LEU A N 1
ATOM 792 C CA . LEU A 1 93 ? 14.775 -1.845 -29.470 1.00 97.12 93 LEU A CA 1
ATOM 793 C C . LEU A 1 93 ? 14.555 -1.030 -30.749 1.00 97.12 93 LEU A C 1
ATOM 795 O O . LEU A 1 93 ? 13.761 -1.455 -31.591 1.00 97.12 93 LEU A O 1
ATOM 799 N N . ALA A 1 94 ? 15.240 0.105 -30.906 1.00 96.44 94 ALA A N 1
ATOM 800 C CA . ALA A 1 94 ? 15.168 0.918 -32.115 1.00 96.44 94 ALA A CA 1
ATOM 801 C C . ALA A 1 94 ? 15.744 0.167 -33.323 1.00 96.44 94 ALA A C 1
ATOM 803 O O . ALA A 1 94 ? 15.049 0.023 -34.327 1.00 96.44 94 ALA A O 1
ATOM 804 N N . GLU A 1 95 ? 16.940 -0.414 -33.194 1.00 95.88 95 GLU A N 1
ATOM 805 C CA . GLU A 1 95 ? 17.568 -1.216 -34.255 1.00 95.88 95 GLU A CA 1
ATOM 806 C C . GLU A 1 95 ? 16.688 -2.403 -34.665 1.00 95.88 95 GLU A C 1
ATOM 808 O O . GLU A 1 95 ? 16.470 -2.668 -35.849 1.00 95.88 95 GLU A O 1
ATOM 813 N N . ARG A 1 96 ? 16.109 -3.104 -33.685 1.00 94.12 96 ARG A N 1
ATOM 814 C CA . ARG A 1 96 ? 15.191 -4.219 -33.947 1.00 94.12 96 ARG A CA 1
ATOM 815 C C . ARG A 1 96 ? 13.916 -3.761 -34.645 1.00 94.12 96 ARG A C 1
ATOM 817 O O . ARG A 1 96 ? 13.430 -4.460 -35.532 1.00 94.12 96 ARG A O 1
ATOM 824 N N . ALA A 1 97 ? 13.359 -2.617 -34.255 1.00 93.31 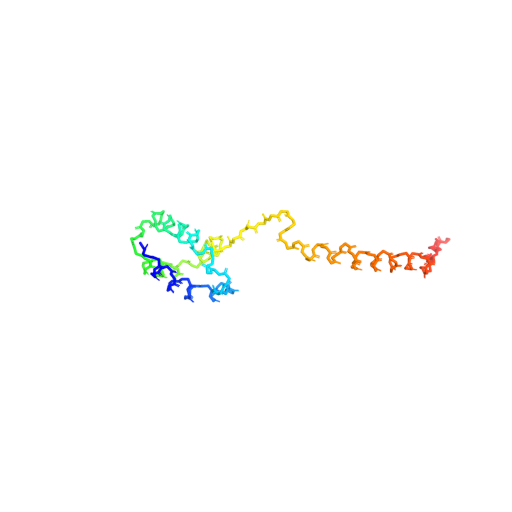97 ALA A N 1
ATOM 825 C CA . ALA A 1 97 ? 12.177 -2.061 -34.902 1.00 93.31 97 ALA A CA 1
ATOM 826 C C . ALA A 1 97 ? 12.473 -1.660 -36.354 1.00 93.31 97 ALA A C 1
ATOM 828 O O . ALA A 1 97 ? 11.688 -1.982 -37.246 1.00 93.31 97 ALA A O 1
ATOM 829 N N . GLU A 1 98 ? 13.618 -1.027 -36.606 1.00 92.44 98 GLU A N 1
ATOM 830 C CA . GLU A 1 98 ? 14.080 -0.689 -37.954 1.00 92.44 98 GLU A CA 1
ATOM 831 C C . GLU A 1 98 ? 14.284 -1.939 -38.808 1.00 92.44 98 GLU A C 1
ATOM 833 O O . GLU A 1 98 ? 13.786 -1.998 -39.934 1.00 92.44 98 GLU A O 1
ATOM 838 N N . TRP A 1 99 ? 14.920 -2.975 -38.256 1.00 91.06 99 TRP A N 1
ATOM 839 C CA . TRP A 1 99 ? 15.081 -4.254 -38.941 1.00 91.06 99 TRP A CA 1
ATOM 840 C C . TRP A 1 99 ? 13.729 -4.856 -39.334 1.00 91.06 99 TRP A C 1
ATOM 842 O O . TRP A 1 99 ? 13.539 -5.226 -40.493 1.00 91.06 99 TRP A O 1
ATOM 852 N N . VAL A 1 100 ? 12.762 -4.897 -38.409 1.00 88.69 100 VAL A N 1
ATOM 853 C CA . VAL A 1 100 ? 11.410 -5.407 -38.692 1.00 88.69 100 VAL A CA 1
ATOM 854 C C . VAL A 1 100 ? 10.741 -4.601 -39.802 1.00 88.69 100 VAL A C 1
ATOM 856 O O . VAL A 1 100 ? 10.120 -5.193 -40.679 1.00 88.69 100 VAL A O 1
ATOM 859 N N . LEU A 1 101 ? 10.859 -3.272 -39.794 1.00 86.25 101 LEU A N 1
ATOM 860 C CA . LEU A 1 101 ? 10.265 -2.421 -40.829 1.00 86.25 101 LEU A CA 1
ATOM 861 C C . LEU A 1 101 ? 10.901 -2.649 -42.205 1.00 86.25 101 LEU A C 1
ATOM 863 O O . LEU A 1 101 ? 10.187 -2.648 -43.205 1.00 86.25 101 LEU A O 1
ATOM 867 N N . GLN A 1 102 ? 12.213 -2.876 -42.252 1.00 83.75 102 GLN A N 1
ATOM 868 C CA . GLN A 1 102 ? 12.956 -3.129 -43.488 1.00 83.75 102 GLN A CA 1
ATOM 869 C C . GLN A 1 102 ? 12.710 -4.533 -44.061 1.00 83.75 102 GLN A C 1
ATOM 871 O O . GLN A 1 102 ? 12.752 -4.709 -45.275 1.00 83.75 102 GLN A O 1
ATOM 876 N N . HIS A 1 103 ? 12.433 -5.523 -43.206 1.00 83.69 103 HIS A N 1
ATOM 877 C CA . HIS A 1 103 ? 12.295 -6.936 -43.590 1.00 83.69 103 HIS A CA 1
ATOM 878 C C . HIS A 1 103 ? 10.849 -7.439 -43.544 1.00 83.69 103 HIS A C 1
ATOM 880 O O . HIS A 1 103 ? 10.592 -8.639 -43.652 1.00 83.69 103 HIS A O 1
ATOM 886 N N . ARG A 1 104 ? 9.881 -6.536 -43.376 1.00 79.31 104 ARG A N 1
ATOM 887 C CA . ARG A 1 104 ? 8.469 -6.895 -43.444 1.00 79.31 104 ARG A CA 1
ATOM 888 C C . ARG A 1 104 ? 8.100 -7.194 -44.894 1.00 79.31 104 ARG A C 1
ATOM 890 O O . ARG A 1 104 ? 8.199 -6.311 -45.744 1.00 79.31 104 ARG A O 1
ATOM 897 N N . GLU A 1 105 ? 7.606 -8.401 -45.170 1.00 69.00 105 GLU A N 1
ATOM 898 C CA . GLU A 1 105 ? 6.959 -8.655 -46.457 1.00 69.00 105 GLU A CA 1
ATOM 899 C C . GLU A 1 105 ? 5.770 -7.697 -46.637 1.00 69.00 105 GLU A C 1
ATOM 901 O O . GLU A 1 105 ? 5.010 -7.460 -45.684 1.00 69.00 105 GLU A O 1
ATOM 906 N N . PRO A 1 106 ? 5.585 -7.121 -47.839 1.00 68.69 106 PRO A N 1
ATOM 907 C CA . PRO A 1 106 ? 4.412 -6.314 -48.114 1.00 68.69 106 PRO A CA 1
ATOM 908 C C . PRO A 1 106 ? 3.167 -7.165 -47.860 1.00 68.69 106 PRO A C 1
ATOM 910 O O . PRO A 1 106 ? 3.074 -8.299 -48.327 1.00 68.69 106 PRO A O 1
ATOM 913 N N . ALA A 1 107 ? 2.213 -6.616 -47.100 1.00 65.88 107 ALA A N 1
ATOM 914 C CA . ALA A 1 107 ? 0.951 -7.297 -46.840 1.00 65.88 107 ALA A CA 1
ATOM 915 C C . ALA A 1 107 ? 0.350 -7.769 -48.178 1.00 65.88 107 ALA A C 1
ATOM 917 O O . ALA A 1 107 ? 0.347 -6.981 -49.134 1.00 65.88 107 ALA A O 1
ATOM 918 N N . PRO A 1 108 ? -0.136 -9.023 -48.276 1.00 67.81 108 PRO A N 1
ATOM 919 C CA . PRO A 1 108 ? -0.684 -9.532 -49.522 1.00 67.81 108 PRO A CA 1
ATOM 920 C C . PRO A 1 108 ? -1.772 -8.572 -49.992 1.00 67.81 108 PRO A C 1
ATOM 922 O O . PRO A 1 108 ? -2.691 -8.241 -49.232 1.00 67.81 108 PRO A O 1
ATOM 925 N N . ARG A 1 109 ? -1.631 -8.073 -51.229 1.00 66.12 109 ARG A N 1
ATOM 926 C CA . ARG A 1 109 ? -2.651 -7.230 -51.856 1.00 66.12 109 ARG A CA 1
ATOM 927 C C . ARG A 1 109 ? -3.962 -7.996 -51.760 1.00 66.12 109 ARG A C 1
ATOM 929 O O . ARG A 1 109 ? -4.055 -9.098 -52.294 1.00 66.12 109 ARG A O 1
ATOM 936 N N . ARG A 1 110 ? -4.946 -7.437 -51.048 1.00 62.31 110 ARG A N 1
ATOM 937 C CA . ARG A 1 110 ? -6.310 -7.964 -51.071 1.00 62.31 110 ARG A CA 1
ATOM 938 C C . ARG A 1 110 ? -6.747 -7.928 -52.529 1.00 62.31 110 ARG A C 1
ATOM 940 O O . ARG A 1 110 ? -6.971 -6.853 -53.071 1.00 62.31 110 ARG A O 1
ATOM 947 N N . THR A 1 111 ? -6.777 -9.082 -53.179 1.00 63.50 111 THR A N 1
ATOM 948 C CA . THR A 1 111 ? -7.446 -9.227 -54.464 1.00 63.50 111 THR A CA 1
ATOM 949 C C . THR A 1 111 ? -8.928 -9.050 -54.182 1.00 63.50 111 THR A C 1
ATOM 951 O O . THR A 1 111 ? -9.534 -9.893 -53.520 1.00 63.50 111 THR A O 1
ATOM 954 N N . GLU A 1 112 ? -9.475 -7.906 -54.586 1.00 52.47 112 GLU A N 1
ATOM 955 C CA . GLU A 1 112 ? -10.919 -7.691 -54.586 1.00 52.47 112 GLU A CA 1
ATOM 956 C C . GLU A 1 112 ? -11.554 -8.721 -55.534 1.00 52.47 112 GLU A C 1
ATOM 958 O O . GLU A 1 112 ? -11.043 -8.916 -56.642 1.00 52.47 112 GLU A O 1
ATOM 963 N N . PRO A 1 113 ? -12.598 -9.445 -55.098 1.00 64.56 113 PRO A N 1
ATOM 964 C CA . PRO A 1 113 ? -13.288 -10.384 -55.966 1.00 64.56 113 PRO A CA 1
ATOM 965 C C . PRO A 1 113 ? -14.073 -9.609 -57.034 1.00 64.56 113 PRO A C 1
ATOM 967 O O . PRO A 1 113 ? -14.757 -8.638 -56.711 1.00 64.56 113 PRO A O 1
ATOM 970 N N . VAL A 1 114 ? -13.914 -10.049 -58.287 1.00 65.19 114 VAL A N 1
ATOM 971 C CA . VAL A 1 114 ? -14.630 -9.576 -59.489 1.00 65.19 114 VAL A CA 1
ATOM 972 C C . VAL A 1 114 ? -16.111 -9.922 -59.410 1.00 65.19 114 VAL A C 1
ATOM 974 O O . VAL A 1 114 ? -16.414 -11.054 -58.969 1.00 65.19 114 VAL A 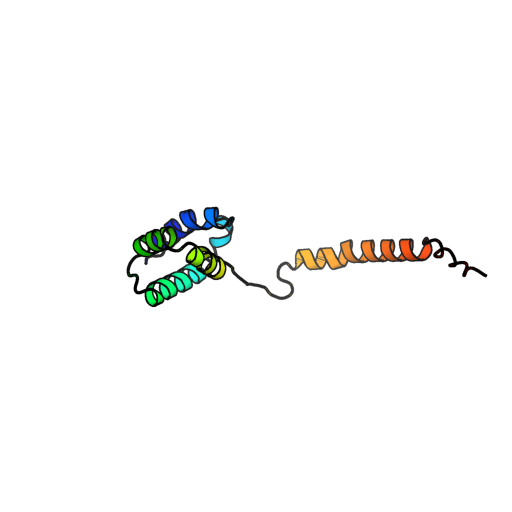O 1
#

Secondary structure (DSSP, 8-state):
--HHHHHHHHHHHHHHTT--GGGGTTTHHHHHHHHHHHHHHTT--SHHHHHHHHHH-TTHHHHHHHHH------TTTTHHHHHHIIIIIHHHHHHHHHHHHHSPPPPPP-----

Foldseek 3Di:
DDLVLLLVLCCVLQVVVVHDSVVCPVPSVQLVVLVVVVCVVVVHDDVVVVVVVCVVDVVVSVVSNVSVDDPPDDVCPPVVVVVCCVPPVVVVVVVVVVVCVVPPDDDPPPPDDD

Radius of gyration: 25.38 Å; chains: 1; bounding box: 39×23×80 Å

Sequence (114 aa):
MTDRECVEFLQWALPQLSLRWPGFRRVRRQVHKRIVRRLSELGLRRIADYRAYLDTHAAEWSVLDAMSRISISRFYRDRDVFEHLRDAVLPELAERAEWVLQHREPAPRRTEPV

=== Feature glossary ===
Key to the feature types in this record:

pLDDT. pLDDT is the predicted lDDT-Cα score: AlphaFold's confidence that the local environment of each residue (all inter-atomic distances within 15 Å) is correctly placed. It is a per-residue number between 0 and 100, with higher meaning more reliable.

Radius of gyration, Cα contacts, bounding box. The geometric summary reports three shape descriptors. Rg (radius of gyration) measures how spread out the Cα atoms are about their centre of mass; compact globular proteins have small Rg, elongated or unfolded ones large. Cα contacts (<8 Å, |i−j|>4) count long-range residue pairs in spatial proximity — high for tightly packed folds, near zero for rods or random coil. The bounding-box extents give the protein's footprint along x, y, z in Å.

Backbone torsions (φ/ψ). Backbone dihedral angles. Every residue except chain termini has a φ (preceding-C → N → Cα → C) and a ψ (N → Cα → C → next-N). They are reported in degrees following the IUPAC sign convention. Secondary structure is essentially a statement about which (φ, ψ) basin each residue occupies.

Contact-map, Ramachandran, and PAE plots. Plot images: a contact map (which residues are close in 3D, as an N×N binary image), a Ramachandran scatter (backbone torsion angles, revealing secondary-structure composition at a glance), and — for AlphaFold structures — a PAE heatmap (pairwise prediction confidence).

Predicted aligned error. Predicted Aligned Error (PAE) is an AlphaFold confidence matrix: entry (i, j) is the expected error in the position of residue j, in ångströms, when the prediction is superimposed on the true structure at residue i. Low PAE within a block of residues means that block is internally rigid and well-predicted; high PAE between two blocks means their relative placement is uncertain even if each block individually is confident.

Secondary structure (3-state, P-SEA). Three-state secondary structure (P-SEA) collapses the eight DSSP classes into helix (a), strand (b), and coil (c). P-SEA assigns these from Cα geometry alone — distances and angles — without requiring backbone oxygens, so it works on any Cα trace.

Solvent-accessible surface area. Solvent-accessible surface area (SASA) is the area in Å² traced out by the centre of a 1.4 Å probe sphere (a water molecule) rolled over the protein's van der Waals surface (Shrake–Rupley / Lee–Richards construction). Buried residues have near-zero SASA; fully exposed residues can exceed 200 Å². The total SASA scales roughly with the number of surface residues.

Foldseek 3Di. The Foldseek 3Di string encodes local tertiary geometry as a 20-letter alphabet — one character per residue — derived from the relative positions of nearby Cα atoms. Unlike the amino-acid sequence, 3Di is a direct function of the 3D structure, so two proteins with the same fold have similar 3Di strings even at low sequence identity.

B-factor. For experimental (PDB) structures, the B-factor (temperature factor) quantifies the positional spread of each atom in the crystal — a combination of thermal vibration and static disorder — in units of Å². High B-factors mark flexible loops or poorly resolved regions; low B-factors mark the rigid, well-ordered core.

mmCIF coordinates. The mmCIF block holds the 3D Cartesian coordinates of each backbone atom (N, Cα, C, O) in ångströms. mmCIF is the PDB's canonical archive format — a tagged-loop text representation of the atomic model.

InterPro / GO / CATH / organism. Functional annotations link the protein to curated databases. InterPro entries identify conserved domains and families by matching the sequence against member-database signatures (Pfam, PROSITE, CDD, …). Gene Ontology (GO) terms describe molecular function, biological process, and cellular component in a controlled vocabulary. CATH places the structure in a hierarchical fold classification (Class/Architecture/Topology/Homologous-superfamily). The organism is the source species.

Rendered structure images. Structure images are PyMOL renders from six orthogonal camera directions. Cartoon representation draws helices as coils and strands as arrows; sticks shows the backbone as bonds; surface shows the solvent-excluded envelope. Rainbow coloring maps sequence position to hue (blue→red, N→C); chain coloring assigns a distinct color per polypeptide.

Sequence. This is the polypeptide sequence — one letter per residue, N-terminus first. Length ranges from a few dozen residues for small domains to over a thousand for large multi-domain proteins.

Secondary structure (8-state, DSSP). The SS8 string is DSSP's per-residue secondary-structure call. α-helix (H) means an i→i+4 H-bond ladder; β-strand (E) means the residue participates in a β-sheet; 3₁₀ (G) and π (I) are tighter and wider helices; T/S are turns/bends; '-' is loop.

Nearest PDB structures. Structural nearest neighbors (via Foldseek easy-search vs the PDB). Reported per hit: target PDB id, E-value, and alignment TM-score. A TM-score above ~0.5 is the conventional threshold for 'same fold'.